Protein AF-A0A382TIH7-F1 (afdb_monomer_lite)

Secondary structure (DSSP, 8-state):
-EEEEEEE-TTS-EEEEEEEE---TT--------TTSSHHHHHHHHTTSS---

Foldseek 3Di:
DDWQFWDADPVRDTLDGTDDDDDDPPDDDDDDDDPSNNPVVVVCCVVVNDPTD

InterPro domains:
  IPR003439 ABC transporter-like, ATP-binding domain [PF00005] (16-52)
  IPR027417 P-loop containing nucleoside triphosphate hydrolase [G3DSA:3.40.50.300] (1-53)
  IPR027417 P-loop containing nucleoside triphosphate hydrolase [SSF52540] (4-53)
  IPR050093 ABC Transporter, Small Molecule Importer [PTHR42781] (2-52)

Sequence (53 aa):
VITEVSKQFSNGILALNKINLEVDSGCFVVILGASGAGKSTLLRCLNGLETPN

Radius of gyration: 11.38 Å; chains: 1; bounding box: 29×21×25 Å

Organism: NCBI:txid408172

pLDDT: mean 96.21, std 1.34, range [91.12, 97.94]

Structure (mmCIF, N/CA/C/O backbone):
data_AF-A0A382TIH7-F1
#
_entry.id   AF-A0A382TIH7-F1
#
loop_
_atom_site.group_PDB
_atom_site.id
_atom_site.type_symbol
_atom_site.label_atom_id
_atom_site.label_alt_id
_atom_site.label_comp_id
_atom_site.label_asym_id
_atom_site.label_entity_id
_atom_site.label_seq_id
_atom_site.pdbx_PDB_ins_code
_atom_site.Cartn_x
_atom_site.Cartn_y
_atom_site.Cartn_z
_atom_site.occupancy
_atom_site.B_iso_or_equiv
_atom_site.auth_seq_id
_atom_site.auth_comp_id
_atom_site.auth_asym_id
_atom_site.auth_atom_id
_atom_site.pdbx_PDB_model_num
ATOM 1 N N . VAL A 1 1 ? -7.886 8.198 7.287 1.00 91.12 1 VAL A N 1
ATOM 2 C CA . VAL A 1 1 ? -7.892 8.654 5.879 1.00 91.12 1 VAL A CA 1
ATOM 3 C C . VAL A 1 1 ? -6.460 8.875 5.425 1.00 91.12 1 VAL A C 1
ATOM 5 O O . VAL A 1 1 ? -5.715 9.526 6.150 1.00 91.12 1 VAL A O 1
ATOM 8 N N . ILE A 1 2 ? -6.074 8.322 4.277 1.00 93.56 2 ILE A N 1
ATOM 9 C CA . ILE A 1 2 ? -4.830 8.646 3.568 1.00 93.56 2 ILE A CA 1
ATOM 10 C C . ILE A 1 2 ? -5.164 9.147 2.165 1.00 93.56 2 ILE A C 1
ATOM 12 O O . ILE A 1 2 ? -6.106 8.657 1.538 1.00 93.56 2 ILE A O 1
ATOM 16 N N . THR A 1 3 ? -4.393 10.114 1.676 1.00 96.44 3 THR A N 1
ATOM 17 C CA . THR A 1 3 ? -4.652 10.766 0.390 1.00 96.44 3 THR A CA 1
ATOM 18 C C . THR A 1 3 ? -3.390 10.890 -0.448 1.00 96.44 3 THR A C 1
ATOM 20 O O . THR A 1 3 ? -2.318 11.147 0.095 1.00 96.44 3 THR A O 1
ATOM 23 N N . GLU A 1 4 ? -3.541 10.744 -1.764 1.00 96.81 4 GLU A N 1
ATOM 24 C CA . GLU A 1 4 ? -2.503 10.948 -2.783 1.00 96.81 4 GLU A CA 1
ATOM 25 C C . GLU A 1 4 ? -1.197 10.160 -2.554 1.00 96.81 4 GLU A C 1
ATOM 27 O O . GLU A 1 4 ? -0.121 10.560 -3.004 1.00 96.81 4 GLU A O 1
ATOM 32 N N . VAL A 1 5 ? -1.273 8.993 -1.906 1.00 96.88 5 VAL A N 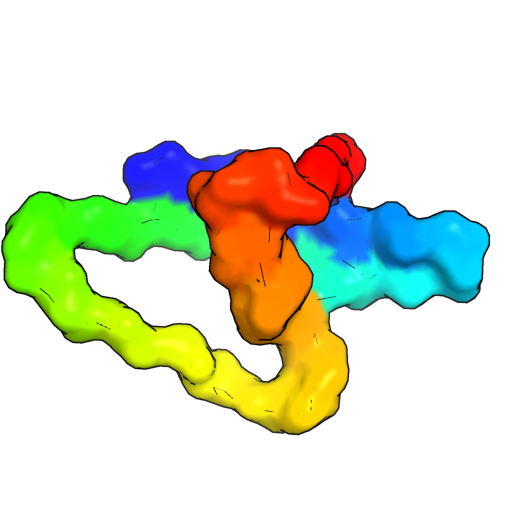1
ATOM 33 C CA . VAL A 1 5 ? -0.091 8.179 -1.596 1.00 96.88 5 VAL A CA 1
ATOM 34 C C . VAL A 1 5 ? 0.534 7.652 -2.885 1.00 96.88 5 VAL A C 1
ATOM 36 O O . VAL A 1 5 ? -0.066 6.854 -3.611 1.00 96.88 5 VAL A O 1
ATOM 39 N N . SER A 1 6 ? 1.769 8.072 -3.147 1.00 97.50 6 SER A N 1
ATOM 40 C CA . SER A 1 6 ? 2.557 7.643 -4.300 1.00 97.50 6 SER A CA 1
ATOM 41 C C . SER A 1 6 ? 3.865 7.010 -3.845 1.00 97.50 6 SER A C 1
ATOM 43 O O . SER A 1 6 ? 4.421 7.368 -2.808 1.00 97.50 6 SER A O 1
ATOM 45 N N . LYS A 1 7 ? 4.355 6.032 -4.607 1.00 97.69 7 LYS A N 1
ATOM 46 C CA . LYS A 1 7 ? 5.638 5.387 -4.336 1.00 97.69 7 LYS A CA 1
ATOM 47 C C . LYS A 1 7 ? 6.290 4.920 -5.622 1.00 97.69 7 LYS A C 1
ATOM 49 O O . LYS A 1 7 ? 5.752 4.048 -6.304 1.00 97.69 7 LYS A O 1
ATOM 54 N N . GLN A 1 8 ? 7.480 5.434 -5.893 1.00 97.75 8 GLN A N 1
ATOM 55 C CA . GLN A 1 8 ? 8.383 4.969 -6.929 1.00 97.75 8 GLN A CA 1
ATOM 56 C C . GLN A 1 8 ? 9.666 4.442 -6.281 1.00 97.75 8 GLN A C 1
ATOM 58 O O . GLN A 1 8 ? 10.262 5.084 -5.414 1.00 97.75 8 GLN A O 1
ATOM 63 N N . PHE A 1 9 ? 10.082 3.247 -6.682 1.00 96.19 9 PHE A N 1
ATOM 64 C CA . PHE A 1 9 ? 11.360 2.683 -6.256 1.00 96.19 9 PHE A CA 1
ATOM 65 C C . PHE A 1 9 ? 12.514 3.258 -7.084 1.00 96.19 9 PHE A C 1
ATOM 67 O O . PHE A 1 9 ? 12.319 3.766 -8.187 1.00 96.19 9 PHE A O 1
ATOM 74 N N . SER A 1 10 ? 13.739 3.142 -6.569 1.00 95.50 10 SER A N 1
ATOM 75 C CA . SER A 1 10 ? 14.959 3.647 -7.222 1.00 95.50 10 SER A CA 1
ATOM 76 C C . SER A 1 10 ? 15.211 3.054 -8.612 1.00 95.50 10 SER A C 1
ATOM 78 O O . SER A 1 10 ? 15.879 3.671 -9.433 1.00 95.50 10 SER A O 1
ATOM 80 N N . ASN A 1 11 ? 14.644 1.882 -8.899 1.00 95.50 11 ASN A N 1
ATOM 81 C CA . ASN A 1 11 ? 14.671 1.246 -10.216 1.00 95.50 11 ASN A CA 1
ATOM 82 C C . ASN A 1 11 ? 13.636 1.818 -11.207 1.00 95.50 11 ASN A C 1
ATOM 84 O O . ASN A 1 11 ? 13.453 1.263 -12.287 1.00 95.50 11 ASN A O 1
ATOM 88 N N . GLY A 1 12 ? 12.929 2.887 -10.838 1.00 94.62 12 GLY A N 1
ATOM 89 C CA . GLY A 1 12 ? 11.940 3.556 -11.678 1.00 94.62 12 GLY A CA 1
ATOM 90 C C . GLY A 1 12 ? 10.541 2.938 -11.642 1.00 94.62 12 GLY A C 1
ATOM 91 O O . GLY A 1 12 ? 9.626 3.512 -12.232 1.00 94.62 12 GLY A O 1
ATOM 92 N N . ILE A 1 13 ? 10.322 1.823 -10.935 1.00 96.25 13 ILE A N 1
ATOM 93 C CA . ILE A 1 13 ? 8.998 1.192 -10.850 1.00 96.25 13 ILE A CA 1
ATOM 94 C C . ILE A 1 13 ? 8.071 2.039 -9.976 1.00 96.25 13 ILE A C 1
ATOM 96 O O . ILE A 1 13 ? 8.307 2.192 -8.775 1.00 96.25 13 ILE A O 1
ATOM 100 N N . LEU A 1 14 ? 6.988 2.539 -10.572 1.00 97.19 14 LEU A N 1
ATOM 101 C CA . LEU A 1 14 ? 5.893 3.200 -9.865 1.00 97.19 14 LEU A CA 1
ATOM 102 C C . LEU A 1 14 ? 4.981 2.139 -9.233 1.00 97.19 14 LEU A C 1
ATOM 104 O O . LEU A 1 14 ? 4.151 1.535 -9.907 1.00 97.19 14 LEU A O 1
ATOM 108 N N . ALA A 1 15 ? 5.170 1.887 -7.941 1.00 97.50 15 ALA A N 1
ATOM 109 C CA . ALA A 1 15 ? 4.440 0.868 -7.195 1.00 97.50 15 ALA A CA 1
ATOM 110 C C . ALA A 1 15 ? 3.082 1.356 -6.678 1.00 97.50 15 ALA A C 1
ATOM 112 O O . ALA A 1 15 ? 2.150 0.560 -6.594 1.00 97.50 15 ALA A O 1
ATOM 113 N N . LEU A 1 16 ? 2.971 2.640 -6.327 1.00 97.94 16 LEU A N 1
ATOM 114 C CA . LEU A 1 16 ? 1.720 3.291 -5.933 1.00 97.94 16 LEU A CA 1
ATOM 115 C C . LEU A 1 16 ? 1.586 4.594 -6.713 1.00 97.94 16 LEU A C 1
ATOM 117 O O . LEU A 1 16 ? 2.548 5.358 -6.802 1.00 97.94 16 LEU A O 1
ATOM 121 N N . ASN A 1 17 ? 0.399 4.853 -7.248 1.00 97.69 17 ASN A N 1
ATOM 122 C CA . ASN A 1 17 ? 0.110 6.046 -8.031 1.00 97.69 17 ASN A CA 1
ATOM 123 C C . ASN A 1 17 ? -1.118 6.745 -7.446 1.00 97.69 17 ASN A C 1
ATOM 125 O O . ASN A 1 17 ? -2.237 6.308 -7.712 1.00 97.69 17 ASN A O 1
ATOM 129 N N . LYS A 1 18 ? -0.896 7.794 -6.644 1.00 97.62 18 LYS A N 1
ATOM 130 C CA . LYS A 1 18 ? -1.944 8.663 -6.078 1.00 97.62 18 LYS A CA 1
ATOM 131 C C . LYS A 1 18 ? -3.103 7.894 -5.436 1.00 97.62 18 LYS A C 1
ATOM 133 O O . LYS A 1 18 ? -4.274 8.086 -5.757 1.00 97.62 18 LYS A O 1
ATOM 138 N N . ILE A 1 19 ? -2.767 6.976 -4.536 1.00 97.38 19 ILE A N 1
ATOM 139 C CA . ILE A 1 19 ? -3.754 6.150 -3.846 1.00 97.38 19 I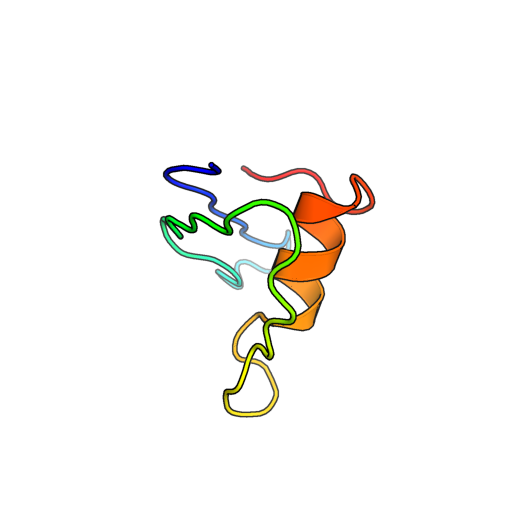LE A CA 1
ATOM 140 C C . ILE A 1 19 ? -4.443 6.970 -2.753 1.00 97.38 19 ILE A C 1
ATOM 142 O O . ILE A 1 19 ? -3.791 7.530 -1.872 1.00 97.38 19 ILE A O 1
ATOM 146 N N . ASN A 1 20 ? -5.774 6.977 -2.789 1.00 96.94 20 ASN A N 1
ATOM 147 C CA . ASN A 1 20 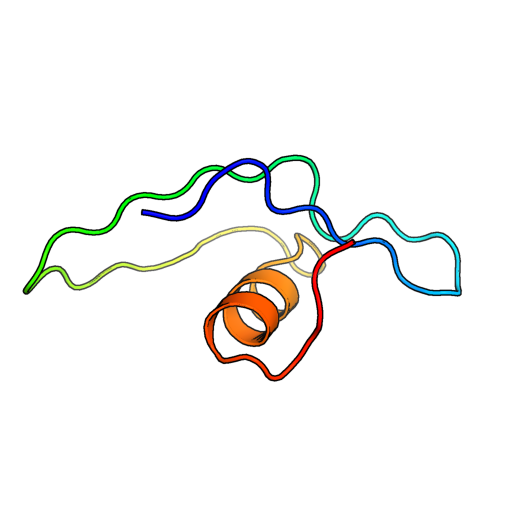? -6.640 7.515 -1.748 1.00 96.94 20 ASN A CA 1
ATOM 148 C C . ASN A 1 20 ? -7.354 6.340 -1.064 1.00 96.94 20 ASN A C 1
ATOM 150 O O . ASN A 1 20 ? -7.895 5.471 -1.750 1.00 96.94 20 ASN A O 1
ATOM 154 N N . LEU A 1 21 ? -7.323 6.284 0.268 1.00 95.69 21 LEU A N 1
ATOM 155 C CA . LEU A 1 21 ? -7.965 5.218 1.039 1.00 95.69 21 LEU A CA 1
ATOM 156 C C . LEU A 1 21 ? -8.498 5.747 2.372 1.00 95.69 21 LEU A C 1
ATOM 158 O O . LEU A 1 21 ? -7.789 6.366 3.169 1.00 95.69 21 LEU A O 1
ATOM 162 N N . GLU A 1 22 ? -9.751 5.421 2.641 1.00 96.12 22 GLU A N 1
ATOM 163 C CA . GLU A 1 22 ? -10.436 5.659 3.900 1.00 96.12 22 GLU A CA 1
ATOM 164 C C . GLU A 1 22 ? -10.914 4.317 4.454 1.00 96.12 22 GLU A C 1
ATOM 166 O O . GLU A 1 22 ? -11.406 3.468 3.714 1.00 96.12 22 GLU A O 1
ATOM 171 N N . VAL A 1 23 ? -10.680 4.102 5.747 1.00 94.69 23 VAL A N 1
ATOM 172 C CA . VAL A 1 23 ? -11.103 2.904 6.471 1.00 94.69 23 VAL A CA 1
ATOM 173 C C . VAL A 1 23 ? -11.671 3.373 7.796 1.00 94.69 23 VAL A C 1
ATOM 175 O O . VAL A 1 23 ? -10.971 4.039 8.564 1.00 94.69 23 VAL A O 1
ATOM 178 N N . ASP A 1 24 ? -12.926 3.021 8.042 1.00 95.88 24 ASP A N 1
ATOM 179 C CA . ASP A 1 24 ? -13.620 3.375 9.271 1.00 95.88 24 ASP A CA 1
ATOM 180 C C . ASP A 1 24 ? -13.154 2.517 10.451 1.00 95.88 24 ASP A C 1
ATOM 182 O O . ASP A 1 24 ? -12.678 1.384 10.306 1.00 95.88 24 ASP A O 1
ATOM 186 N N . SER A 1 25 ? -13.298 3.066 11.658 1.00 95.31 25 SER A N 1
ATOM 187 C CA . SER A 1 25 ? -12.954 2.351 12.886 1.00 95.31 25 SER A CA 1
ATOM 188 C C . SER A 1 25 ? -13.819 1.100 13.053 1.00 95.31 25 SER A C 1
ATOM 190 O O . SER A 1 25 ? -15.034 1.139 12.880 1.00 95.31 25 SER A O 1
ATOM 192 N N . GLY A 1 26 ? -13.186 -0.018 13.415 1.00 96.94 26 GLY A N 1
ATOM 193 C CA . GLY A 1 26 ? -13.861 -1.306 13.591 1.00 96.94 26 GLY A CA 1
ATOM 194 C C . GLY A 1 26 ? -14.110 -2.084 12.294 1.00 96.94 26 GLY A C 1
ATOM 195 O O . GLY A 1 26 ? -14.603 -3.210 12.361 1.00 96.94 26 GLY A O 1
ATOM 196 N N . CYS A 1 27 ? -13.741 -1.549 11.126 1.00 95.44 27 CYS A N 1
ATOM 197 C CA . CYS A 1 27 ? -13.841 -2.285 9.870 1.00 95.44 27 CYS A CA 1
ATOM 198 C C . CYS A 1 27 ? -12.699 -3.292 9.695 1.00 95.44 27 CYS A C 1
ATOM 200 O O . CYS A 1 27 ? -11.524 -2.992 9.908 1.00 95.44 27 CYS A O 1
ATOM 202 N N . PHE A 1 28 ? -13.051 -4.482 9.212 1.00 95.38 28 PHE A N 1
ATOM 203 C CA . PHE A 1 28 ? -12.097 -5.451 8.687 1.00 95.38 28 PHE A CA 1
ATOM 204 C C . PHE A 1 28 ? -12.062 -5.341 7.160 1.00 95.38 28 PHE A C 1
ATOM 206 O O . PHE A 1 28 ? -13.073 -5.566 6.497 1.00 95.38 28 PHE A O 1
ATOM 213 N N . VAL A 1 29 ? -10.905 -4.981 6.602 1.00 95.19 29 VAL A N 1
ATOM 214 C CA . VAL A 1 29 ? -10.745 -4.689 5.170 1.00 95.19 29 VAL A CA 1
ATOM 215 C C . VAL A 1 29 ? -9.709 -5.619 4.550 1.00 95.19 29 VAL A C 1
ATOM 217 O O . VAL A 1 29 ? -8.667 -5.895 5.143 1.00 95.19 29 VAL A O 1
ATOM 220 N N . VAL A 1 30 ? -9.978 -6.071 3.324 1.00 96.00 30 VAL A N 1
ATOM 221 C CA . VAL A 1 30 ? -9.059 -6.892 2.527 1.00 96.00 30 VAL A CA 1
ATOM 222 C C . VAL A 1 30 ? -8.654 -6.132 1.267 1.00 96.00 30 VAL A C 1
ATOM 224 O O . VAL A 1 30 ? -9.504 -5.631 0.537 1.00 96.00 30 VAL A O 1
ATOM 227 N N . ILE A 1 31 ? -7.350 -6.083 0.986 1.00 95.25 31 ILE A N 1
ATOM 228 C CA . ILE A 1 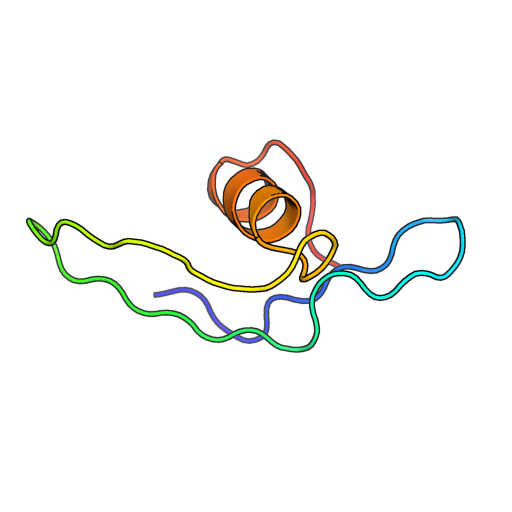31 ? -6.798 -5.484 -0.237 1.00 95.25 31 ILE A CA 1
ATOM 229 C C . ILE A 1 31 ? -6.503 -6.597 -1.245 1.00 95.25 31 ILE A C 1
ATOM 231 O O . ILE A 1 31 ? -5.640 -7.446 -1.013 1.00 95.25 31 ILE A O 1
ATOM 235 N N . LEU A 1 32 ? -7.196 -6.576 -2.383 1.00 96.38 32 LEU A N 1
ATOM 236 C CA . LEU A 1 32 ? -7.062 -7.560 -3.460 1.00 96.38 32 LEU A CA 1
ATOM 237 C C . LEU A 1 32 ? -6.359 -6.968 -4.688 1.00 96.38 32 LEU A C 1
ATOM 239 O O . LEU A 1 32 ? -6.299 -5.757 -4.873 1.00 96.38 32 LEU A O 1
ATOM 243 N N . GLY A 1 33 ? -5.804 -7.840 -5.531 1.00 95.75 33 GLY A N 1
ATOM 244 C CA . GLY A 1 33 ? -5.139 -7.455 -6.779 1.00 95.75 33 GLY A CA 1
ATOM 245 C C . GLY A 1 33 ? -4.037 -8.431 -7.185 1.00 95.75 33 GLY A C 1
ATOM 246 O O . GLY A 1 33 ? -3.516 -9.176 -6.349 1.00 95.75 33 GLY A O 1
ATOM 247 N N . ALA A 1 34 ? -3.647 -8.403 -8.461 1.00 97.56 34 ALA A N 1
ATOM 248 C CA . ALA A 1 34 ? -2.616 -9.279 -9.022 1.00 97.56 34 ALA A CA 1
ATOM 249 C C . ALA A 1 34 ? -1.266 -9.170 -8.285 1.00 97.56 34 ALA A 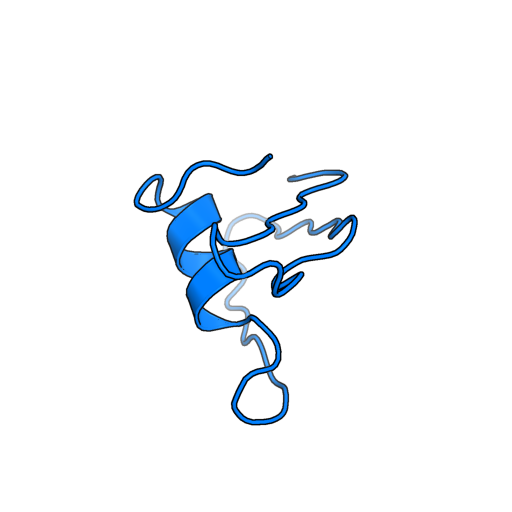C 1
ATOM 251 O O . ALA A 1 34 ? -0.987 -8.188 -7.584 1.00 97.56 34 ALA A O 1
ATOM 252 N N . SER A 1 35 ? -0.408 -10.185 -8.423 1.00 96.06 35 SER A N 1
ATOM 253 C CA . SER A 1 35 ? 0.973 -10.091 -7.933 1.00 96.06 35 SER A CA 1
ATOM 254 C C . SER A 1 35 ? 1.673 -8.879 -8.562 1.00 96.06 35 SER A C 1
ATOM 256 O O . SER A 1 35 ? 1.472 -8.596 -9.738 1.00 96.06 35 SER A O 1
ATOM 258 N N . GLY A 1 36 ? 2.433 -8.123 -7.766 1.00 94.88 36 GLY A N 1
ATOM 259 C CA . GLY A 1 36 ? 3.089 -6.888 -8.218 1.00 94.88 36 GLY A CA 1
ATOM 260 C C . GLY A 1 36 ? 2.223 -5.620 -8.219 1.00 94.88 36 GLY A C 1
ATOM 261 O O . GLY A 1 36 ? 2.775 -4.538 -8.357 1.00 94.88 36 GLY A O 1
ATOM 262 N N . ALA A 1 37 ? 0.911 -5.696 -7.961 1.00 96.44 37 ALA A N 1
ATOM 263 C CA . ALA A 1 37 ? 0.009 -4.530 -7.969 1.00 96.44 37 ALA A CA 1
ATOM 264 C C . ALA A 1 37 ? 0.222 -3.502 -6.825 1.00 96.44 37 ALA A C 1
ATOM 266 O O . ALA A 1 37 ? -0.647 -2.677 -6.576 1.00 96.44 37 ALA A O 1
ATOM 267 N N . GLY A 1 38 ? 1.315 -3.585 -6.059 1.00 97.00 38 GLY A N 1
ATOM 268 C CA . GLY A 1 38 ? 1.631 -2.610 -5.003 1.00 97.00 38 GLY A CA 1
ATOM 269 C C . GLY A 1 38 ? 0.979 -2.850 -3.634 1.00 97.00 38 GLY A C 1
ATOM 270 O O . GLY A 1 38 ? 1.246 -2.096 -2.707 1.00 97.00 38 GLY A O 1
ATOM 271 N N . LYS A 1 39 ? 0.195 -3.923 -3.442 1.00 97.88 39 LYS A N 1
ATOM 272 C CA . LYS A 1 39 ? -0.513 -4.222 -2.170 1.00 97.88 39 LYS A CA 1
ATOM 273 C C . LYS A 1 39 ? 0.396 -4.197 -0.933 1.00 97.88 39 LYS A C 1
ATOM 275 O O . LYS A 1 39 ? 0.123 -3.493 0.032 1.00 97.88 39 LYS A O 1
ATOM 280 N N . SER A 1 40 ? 1.497 -4.952 -0.961 1.00 97.75 40 SER A N 1
ATOM 281 C CA . SER A 1 40 ? 2.453 -4.986 0.154 1.00 97.75 40 SER A CA 1
ATOM 282 C C . SER A 1 40 ? 3.188 -3.657 0.317 1.00 97.75 40 SER A C 1
ATOM 284 O O . SER A 1 40 ? 3.498 -3.281 1.441 1.00 97.75 40 SER A O 1
ATOM 286 N N . THR A 1 41 ? 3.436 -2.931 -0.775 1.00 97.81 41 THR A N 1
ATOM 287 C CA . THR A 1 41 ? 4.028 -1.588 -0.728 1.00 97.81 41 THR A CA 1
ATOM 288 C C . THR A 1 41 ? 3.091 -0.603 -0.031 1.00 97.81 41 THR A C 1
ATOM 290 O O . THR A 1 41 ? 3.537 0.103 0.863 1.00 97.81 41 THR A O 1
ATOM 293 N N . LEU A 1 42 ? 1.790 -0.623 -0.343 1.00 97.56 42 LEU A N 1
ATOM 294 C CA . LEU A 1 42 ? 0.778 0.196 0.331 1.00 97.56 42 LEU A CA 1
ATOM 295 C C . LEU A 1 42 ? 0.733 -0.089 1.837 1.00 97.56 42 LEU A C 1
ATOM 297 O O . LEU A 1 42 ? 0.804 0.841 2.634 1.00 97.56 42 LEU A O 1
ATOM 301 N N . LEU A 1 43 ? 0.682 -1.366 2.233 1.00 96.94 43 LEU A N 1
ATOM 302 C CA . LEU A 1 43 ? 0.684 -1.751 3.650 1.00 96.94 43 LEU A CA 1
ATOM 303 C C . LEU A 1 43 ? 1.978 -1.343 4.369 1.00 96.94 43 LEU A C 1
ATOM 305 O O . LEU A 1 43 ? 1.935 -0.930 5.525 1.00 96.94 43 LEU A O 1
ATOM 309 N N . ARG A 1 44 ? 3.132 -1.423 3.697 1.00 97.50 44 ARG A N 1
ATOM 310 C CA . ARG A 1 44 ? 4.405 -0.943 4.255 1.00 97.50 44 ARG A CA 1
ATOM 311 C C . ARG A 1 44 ? 4.414 0.571 4.431 1.00 97.50 44 ARG A C 1
ATOM 313 O O . ARG A 1 44 ? 4.878 1.024 5.471 1.00 97.50 44 ARG A O 1
ATOM 320 N N . CYS A 1 45 ? 3.869 1.329 3.480 1.00 97.06 45 CYS A N 1
ATOM 321 C CA . CYS A 1 45 ? 3.711 2.776 3.623 1.00 97.06 45 CYS A CA 1
ATOM 322 C C . CYS A 1 45 ? 2.788 3.141 4.790 1.00 97.06 45 CYS A C 1
ATOM 324 O O . CYS A 1 45 ? 3.141 3.991 5.601 1.00 97.06 45 CYS A O 1
ATOM 326 N N . LEU A 1 46 ? 1.652 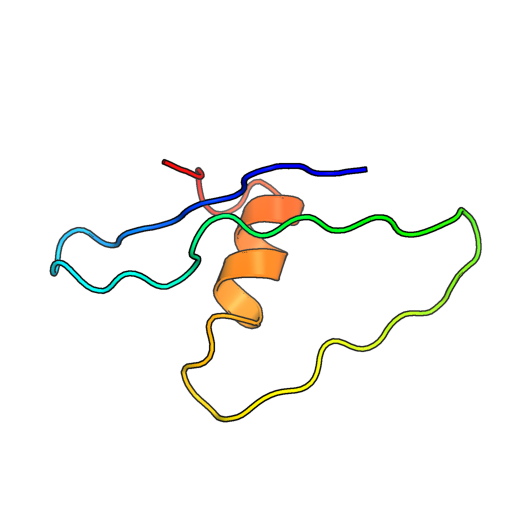2.451 4.927 1.00 94.81 46 LEU A N 1
ATOM 327 C CA . LEU A 1 46 ? 0.721 2.645 6.045 1.00 94.81 46 LEU A CA 1
ATOM 328 C C . LEU A 1 46 ? 1.354 2.329 7.408 1.00 94.81 46 LEU A C 1
ATOM 330 O O . LEU A 1 46 ? 1.114 3.045 8.375 1.00 94.81 46 LEU A O 1
ATOM 334 N N . ASN A 1 47 ? 2.188 1.290 7.476 1.00 95.56 47 ASN A N 1
ATOM 335 C CA . ASN A 1 47 ? 2.870 0.878 8.705 1.00 95.56 47 ASN A CA 1
ATOM 336 C C . ASN A 1 47 ? 4.186 1.639 8.969 1.00 95.56 47 ASN A C 1
ATOM 338 O O . ASN A 1 47 ? 4.909 1.286 9.897 1.00 95.56 47 ASN A O 1
ATOM 342 N N . GLY A 1 48 ? 4.538 2.636 8.147 1.00 95.69 48 GLY A N 1
ATOM 343 C CA . GLY A 1 48 ? 5.778 3.412 8.295 1.00 95.69 48 GLY A CA 1
ATOM 344 C C . GLY A 1 48 ? 7.069 2.647 7.969 1.00 95.69 48 GLY A C 1
ATOM 345 O O . GLY A 1 48 ? 8.155 3.102 8.310 1.00 95.69 48 GLY A O 1
ATOM 346 N N . LEU A 1 49 ? 6.969 1.490 7.310 1.00 97.25 49 LEU A N 1
ATOM 347 C CA . LEU A 1 49 ? 8.114 0.672 6.884 1.00 97.25 49 LEU A CA 1
ATOM 348 C C . LEU A 1 49 ? 8.691 1.107 5.531 1.00 97.25 49 LEU A C 1
ATOM 350 O O . LEU A 1 49 ? 9.777 0.673 5.160 1.00 97.25 49 LEU A O 1
ATOM 354 N N . GLU A 1 50 ? 7.952 1.917 4.777 1.00 96.06 50 GLU A N 1
ATOM 355 C CA . GLU A 1 50 ? 8.382 2.486 3.503 1.00 96.06 50 GLU A CA 1
ATOM 356 C C . GLU A 1 50 ? 7.893 3.932 3.406 1.00 96.06 50 GLU A C 1
ATOM 358 O O . GLU A 1 50 ? 6.714 4.198 3.627 1.00 96.06 50 GLU A O 1
ATOM 363 N N . THR A 1 51 ? 8.763 4.868 3.033 1.00 95.69 51 THR A N 1
ATOM 364 C CA . THR A 1 51 ? 8.376 6.280 2.903 1.00 95.69 51 THR A CA 1
ATOM 365 C C . THR A 1 51 ? 7.721 6.528 1.538 1.00 95.69 51 THR A C 1
ATOM 367 O O . THR A 1 51 ? 8.357 6.223 0.519 1.00 95.69 51 THR A O 1
ATOM 370 N N . PRO A 1 52 ? 6.482 7.058 1.481 1.00 94.44 52 PRO A N 1
ATOM 371 C CA . PRO A 1 52 ? 5.885 7.566 0.245 1.00 94.44 52 PRO A CA 1
ATOM 372 C C . PRO A 1 52 ? 6.751 8.662 -0.391 1.00 94.44 52 PRO A C 1
ATOM 374 O O . PRO A 1 52 ? 7.525 9.320 0.306 1.00 94.44 52 PRO A O 1
ATOM 377 N N . ASN A 1 53 ? 6.634 8.834 -1.706 1.00 93.25 53 ASN A N 1
ATOM 378 C CA . ASN A 1 53 ? 7.239 9.961 -2.423 1.00 93.25 53 ASN A CA 1
ATOM 379 C C . ASN A 1 53 ? 6.445 11.247 -2.222 1.00 93.25 53 ASN A C 1
ATOM 381 O O . ASN A 1 53 ? 5.199 11.153 -2.138 1.00 93.25 53 ASN A O 1
#